Protein AF-A0A955VJ19-F1 (afdb_monomer_lite)

Secondary structure (DSSP, 8-state):
---S-S----SS---S-SS----PPPHHHHHHHS-TT-EEEEEEEEE-SS-TT-EEEEEEEEEEEETTEEEEEEEEEETTSS-EEEEEEEEEEEE-TTSSEEEEEE-----

Sequence (111 aa):
MGGYGSGSRMKWGGATTDDCVRIDLDVRLARELIRPGFEVERRLTWTWGDLRDLEGEVTLRSFVVTEERGLLNVAWRFRTWSQSRSTTFSVTTTETNFGGTRWWFVCRVTS

Foldseek 3Di:
DDDPDPDPPDDDDDDPDPDDDDDDDDPVRVVVQEDAPDKDKDKDWDADDPPSQWIKMWIWIKDHDHPFKIKIKIWMDTPNDPDIDIDIWIKGWDADPVGDIDIDTDDDDDD

Structure (mmCIF, N/CA/C/O backbone):
data_AF-A0A955VJ19-F1
#
_entry.id   AF-A0A955VJ19-F1
#
loop_
_atom_site.group_PDB
_atom_site.id
_atom_site.type_symbol
_atom_site.label_atom_id
_atom_site.label_alt_id
_atom_site.label_comp_id
_atom_site.label_asym_id
_atom_site.label_entity_id
_atom_site.label_seq_id
_atom_site.pdbx_PD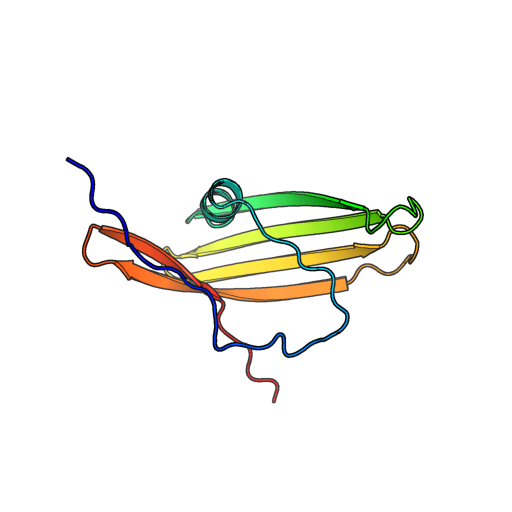B_ins_code
_atom_site.Cartn_x
_atom_site.Cartn_y
_atom_site.Cartn_z
_atom_site.occupancy
_atom_site.B_iso_or_equiv
_atom_site.auth_seq_id
_atom_site.auth_comp_id
_atom_site.auth_asym_id
_atom_site.auth_atom_id
_atom_site.pdbx_PDB_model_num
ATOM 1 N N . MET A 1 1 ? 9.022 -31.828 18.175 1.00 42.16 1 MET A N 1
ATOM 2 C CA . MET A 1 1 ? 8.431 -32.924 17.378 1.00 42.16 1 MET A CA 1
ATOM 3 C C . MET A 1 1 ? 7.581 -32.295 16.290 1.00 42.16 1 MET A C 1
ATOM 5 O O . MET A 1 1 ? 6.633 -31.596 16.616 1.00 42.16 1 MET A O 1
ATOM 9 N N . GLY A 1 2 ? 8.024 -32.410 15.036 1.00 37.44 2 GLY A N 1
ATOM 10 C CA . GLY A 1 2 ? 7.384 -31.785 13.881 1.00 37.44 2 GLY A CA 1
ATOM 11 C C . GLY A 1 2 ? 6.168 -32.563 13.386 1.00 37.44 2 GLY A C 1
ATOM 12 O O . GLY A 1 2 ? 6.108 -33.781 13.523 1.00 37.44 2 GLY A O 1
ATOM 13 N N . GLY A 1 3 ? 5.232 -31.839 12.779 1.00 26.55 3 GLY A N 1
ATOM 14 C CA . GLY A 1 3 ? 4.163 -32.399 11.963 1.00 26.55 3 GLY A CA 1
ATOM 15 C C . GLY A 1 3 ? 4.257 -31.830 10.552 1.00 26.55 3 GLY A C 1
ATOM 16 O O . GLY A 1 3 ? 3.992 -30.649 10.338 1.00 26.55 3 GLY A O 1
ATOM 17 N N . TYR A 1 4 ? 4.669 -32.677 9.609 1.00 42.16 4 TYR A N 1
ATOM 18 C CA . TYR A 1 4 ? 4.539 -32.464 8.169 1.00 42.16 4 TYR A CA 1
ATOM 19 C C . TYR A 1 4 ? 3.053 -32.285 7.807 1.00 42.16 4 TYR A C 1
ATOM 21 O O . TYR A 1 4 ? 2.228 -33.087 8.234 1.00 42.16 4 TYR A O 1
ATOM 29 N N . GLY A 1 5 ? 2.718 -31.276 6.992 1.00 40.97 5 GLY A N 1
ATOM 30 C CA . GLY A 1 5 ? 1.414 -31.217 6.309 1.00 40.97 5 GLY A CA 1
ATOM 31 C C . GLY A 1 5 ? 0.488 -30.036 6.625 1.00 40.97 5 GLY A C 1
ATOM 32 O O . GLY A 1 5 ? -0.666 -30.061 6.205 1.00 40.97 5 GLY A O 1
ATOM 33 N N . SER A 1 6 ? 0.952 -28.979 7.301 1.00 43.97 6 SER A N 1
ATOM 34 C CA . SER A 1 6 ? 0.158 -27.750 7.466 1.00 43.97 6 SER A CA 1
ATOM 35 C C . SER A 1 6 ? 0.084 -26.952 6.155 1.00 43.97 6 SER A C 1
ATOM 37 O O . SER A 1 6 ? 0.860 -26.034 5.905 1.00 43.97 6 SER A O 1
ATOM 39 N N . GLY A 1 7 ? -0.867 -27.342 5.305 1.00 38.81 7 GLY A N 1
ATOM 40 C CA . GLY A 1 7 ? -1.512 -26.459 4.338 1.00 38.81 7 GLY A CA 1
ATOM 41 C C . GLY A 1 7 ? -0.740 -26.189 3.052 1.00 38.81 7 GLY A C 1
ATOM 42 O O . GLY A 1 7 ? -0.352 -25.054 2.784 1.00 38.81 7 GLY A O 1
ATOM 43 N N . SER A 1 8 ? -0.640 -27.199 2.189 1.00 43.62 8 SER A N 1
ATOM 44 C CA . SER A 1 8 ? -0.476 -27.000 0.748 1.00 43.62 8 SER A CA 1
ATOM 45 C C . SER A 1 8 ? -1.642 -26.158 0.200 1.00 43.62 8 SER A C 1
ATOM 47 O O . SER A 1 8 ? -2.647 -26.691 -0.269 1.00 43.62 8 SER A O 1
ATOM 49 N N . ARG A 1 9 ? -1.539 -24.825 0.262 1.00 41.53 9 ARG A N 1
ATOM 50 C CA . ARG A 1 9 ? -2.395 -23.910 -0.508 1.00 41.53 9 ARG A CA 1
ATOM 51 C C . ARG A 1 9 ? -1.897 -23.875 -1.941 1.00 41.53 9 ARG A C 1
ATOM 53 O O . ARG A 1 9 ? -1.269 -22.921 -2.382 1.00 41.53 9 ARG A O 1
ATOM 60 N N . MET A 1 10 ? -2.171 -24.945 -2.664 1.00 47.50 10 MET A N 1
ATOM 61 C CA . MET A 1 10 ? -2.052 -24.947 -4.106 1.00 47.50 10 MET A CA 1
ATOM 62 C C . MET A 1 10 ? -3.296 -25.638 -4.644 1.00 47.50 10 MET A C 1
ATOM 64 O O . MET A 1 10 ? -3.587 -26.760 -4.236 1.00 47.50 10 MET A O 1
ATOM 68 N N . LYS A 1 11 ? -3.948 -24.959 -5.596 1.00 46.97 11 LYS A N 1
ATOM 69 C CA . LYS A 1 11 ? -5.065 -25.389 -6.459 1.00 46.97 11 LYS A CA 1
ATOM 70 C C . LYS A 1 11 ? -6.444 -24.875 -6.017 1.00 46.97 11 LYS A C 1
ATOM 72 O O . LYS A 1 11 ? -6.796 -24.965 -4.850 1.00 46.97 11 LYS A O 1
ATOM 77 N N . TRP A 1 12 ? -7.186 -24.362 -7.008 1.00 35.66 12 TRP A N 1
ATOM 78 C CA . TRP A 1 12 ? -8.566 -23.827 -6.997 1.00 35.66 12 TRP A CA 1
ATOM 79 C C . TRP A 1 12 ? -8.768 -22.303 -6.961 1.00 35.66 12 TRP A C 1
ATOM 81 O O . TRP A 1 12 ? -9.785 -21.812 -6.489 1.00 35.66 12 TRP A O 1
ATOM 91 N N . GLY A 1 13 ? -7.852 -21.554 -7.571 1.00 39.16 13 GLY A N 1
ATOM 92 C CA . GLY A 1 13 ? -8.144 -20.221 -8.097 1.00 39.16 13 GLY A CA 1
ATOM 93 C C . GLY A 1 13 ? -7.234 -19.971 -9.288 1.00 39.16 13 GLY A C 1
ATOM 94 O O . GLY A 1 13 ? -6.063 -19.660 -9.090 1.00 39.16 13 GLY A O 1
ATOM 95 N N . GLY A 1 14 ? -7.721 -20.209 -10.508 1.00 44.19 14 GLY A N 1
ATOM 96 C CA . GLY A 1 14 ? -7.003 -19.768 -11.705 1.00 44.19 14 GLY A CA 1
ATOM 97 C C . GLY A 1 14 ? -6.790 -18.257 -11.633 1.00 44.19 14 GLY A C 1
ATOM 98 O O . GLY A 1 14 ? -7.635 -17.548 -11.082 1.00 44.19 14 GLY A O 1
ATOM 99 N N . ALA A 1 15 ? -5.653 -17.769 -12.130 1.00 49.50 15 ALA A N 1
ATOM 100 C CA . ALA A 1 15 ? -5.453 -16.335 -12.268 1.00 49.50 15 ALA A CA 1
ATOM 101 C C . ALA A 1 15 ? -6.541 -15.803 -13.209 1.00 49.50 15 ALA A C 1
ATOM 103 O O . ALA A 1 15 ? -6.664 -16.262 -14.336 1.00 49.50 15 ALA A O 1
ATOM 104 N N . THR A 1 16 ? -7.356 -14.859 -12.747 1.00 54.31 16 THR A N 1
ATOM 105 C CA . THR A 1 16 ? -8.416 -14.229 -13.554 1.00 54.31 16 THR A CA 1
ATOM 106 C C . THR A 1 16 ? -7.861 -13.253 -14.601 1.00 54.31 16 THR A C 1
ATOM 108 O O . THR A 1 16 ? -8.617 -12.530 -15.243 1.00 54.31 16 THR A O 1
ATOM 111 N N . THR A 1 17 ? -6.537 -13.190 -14.729 1.00 54.97 17 THR A N 1
ATOM 112 C CA . THR A 1 17 ? -5.776 -12.269 -15.566 1.00 54.97 17 THR A CA 1
ATOM 113 C C . THR A 1 17 ? -4.536 -13.003 -16.062 1.00 54.97 17 THR A C 1
ATOM 115 O O . THR A 1 17 ? -3.710 -13.407 -15.240 1.00 54.97 17 THR A O 1
ATOM 118 N N . ASP A 1 18 ? -4.407 -13.158 -17.377 1.00 55.66 18 ASP A N 1
ATOM 119 C CA . ASP A 1 18 ? -3.288 -13.887 -17.986 1.00 55.66 18 ASP A CA 1
ATOM 120 C C . ASP A 1 18 ? -2.001 -13.038 -18.077 1.00 55.66 18 ASP A C 1
ATOM 122 O O . ASP A 1 18 ? -0.909 -13.588 -17.993 1.00 55.66 18 ASP A O 1
ATOM 126 N N . ASP A 1 19 ? -2.112 -11.699 -18.107 1.00 61.84 19 ASP A N 1
ATOM 127 C CA . ASP A 1 19 ? -0.978 -10.774 -18.279 1.00 61.84 19 ASP A CA 1
ATOM 128 C C . ASP A 1 19 ? -0.938 -9.673 -17.201 1.00 61.84 19 ASP A C 1
ATOM 130 O O . ASP A 1 19 ? -1.384 -8.541 -17.410 1.00 61.84 19 ASP A O 1
ATOM 134 N N . CYS A 1 20 ? -0.397 -9.968 -16.015 1.00 66.00 20 CYS A N 1
ATOM 135 C CA . CYS A 1 20 ? -0.190 -8.944 -14.983 1.00 66.00 20 CYS A CA 1
ATOM 136 C C . CYS A 1 20 ? 1.127 -9.106 -14.218 1.00 66.00 20 CYS A C 1
ATOM 138 O O . CYS A 1 20 ? 1.582 -10.223 -13.966 1.00 66.00 20 CYS A O 1
ATOM 140 N N . VAL A 1 21 ? 1.715 -7.980 -13.788 1.00 69.31 21 VAL A N 1
ATOM 141 C CA . VAL A 1 21 ? 2.885 -7.999 -12.894 1.00 69.31 21 VAL A CA 1
ATOM 142 C C . VAL A 1 21 ? 2.388 -8.394 -11.515 1.00 69.31 21 VAL A C 1
ATOM 144 O O . VAL A 1 21 ? 1.688 -7.621 -10.857 1.00 69.31 21 VAL A O 1
ATOM 147 N N . ARG A 1 22 ? 2.752 -9.591 -11.057 1.00 72.69 22 ARG A N 1
ATOM 148 C CA . ARG A 1 22 ? 2.473 -9.999 -9.685 1.00 72.69 22 ARG A CA 1
ATOM 149 C C . ARG A 1 22 ? 3.546 -9.426 -8.765 1.00 72.69 22 ARG A C 1
ATOM 151 O O . ARG A 1 22 ? 4.706 -9.816 -8.835 1.00 72.69 22 ARG A O 1
ATOM 158 N N . ILE A 1 23 ? 3.141 -8.514 -7.890 1.00 69.69 23 ILE A N 1
ATOM 159 C CA . ILE A 1 23 ? 4.000 -7.990 -6.828 1.00 69.69 23 ILE A CA 1
ATOM 160 C C . ILE A 1 23 ? 3.600 -8.692 -5.537 1.00 69.69 23 ILE A C 1
ATOM 162 O O . ILE A 1 23 ? 2.576 -8.368 -4.936 1.00 69.69 23 ILE A O 1
ATOM 166 N N . ASP A 1 24 ? 4.400 -9.673 -5.125 1.00 69.62 24 ASP A N 1
ATOM 167 C CA . ASP A 1 24 ? 4.250 -10.298 -3.815 1.00 69.62 24 ASP A CA 1
ATOM 168 C C . ASP A 1 24 ? 4.992 -9.453 -2.771 1.00 69.62 24 ASP A C 1
ATOM 170 O O . ASP A 1 24 ? 6.207 -9.263 -2.831 1.00 69.62 24 ASP A O 1
ATOM 174 N N . LEU A 1 25 ? 4.243 -8.914 -1.808 1.00 69.00 25 LEU A N 1
ATOM 175 C CA . LEU A 1 25 ? 4.822 -8.225 -0.659 1.00 69.00 25 LEU A CA 1
ATOM 176 C C . LEU A 1 25 ? 5.366 -9.269 0.315 1.00 69.00 25 LEU A C 1
ATOM 178 O O . LEU A 1 25 ? 4.632 -10.170 0.726 1.00 69.00 25 LEU A O 1
ATOM 182 N N . ASP A 1 26 ? 6.626 -9.121 0.726 1.00 74.62 26 ASP A N 1
ATOM 183 C CA . ASP A 1 26 ? 7.164 -9.927 1.820 1.00 74.62 26 ASP A CA 1
ATOM 184 C C . ASP A 1 26 ? 6.291 -9.769 3.078 1.00 74.62 26 ASP A C 1
ATOM 186 O O . ASP A 1 26 ? 5.776 -8.688 3.383 1.00 74.62 26 ASP A O 1
ATOM 190 N N . VAL A 1 27 ? 6.127 -10.857 3.831 1.00 66.81 27 VAL A N 1
ATOM 191 C CA . VAL A 1 27 ? 5.247 -10.900 5.007 1.00 66.81 27 VAL A CA 1
ATOM 192 C C . VAL A 1 27 ? 5.662 -9.877 6.070 1.00 66.81 27 VAL A C 1
ATOM 194 O O . VAL A 1 27 ? 4.798 -9.341 6.767 1.00 66.81 27 VAL A O 1
ATOM 197 N N . ARG A 1 28 ? 6.959 -9.576 6.210 1.00 65.75 28 ARG A N 1
ATOM 198 C CA . ARG A 1 28 ? 7.449 -8.548 7.140 1.00 65.75 28 ARG A CA 1
ATOM 199 C C . ARG A 1 28 ? 7.059 -7.162 6.654 1.00 65.75 28 ARG A C 1
ATOM 201 O O . ARG A 1 28 ? 6.492 -6.396 7.428 1.00 65.75 28 ARG A O 1
ATOM 208 N N . LEU A 1 29 ? 7.261 -6.888 5.365 1.00 71.44 29 LEU A N 1
ATOM 209 C CA . LEU A 1 29 ? 6.855 -5.625 4.754 1.00 71.44 29 LEU A CA 1
ATOM 210 C C . LEU A 1 29 ? 5.349 -5.396 4.924 1.00 71.44 29 LEU A C 1
ATOM 212 O O . LEU A 1 29 ? 4.949 -4.321 5.351 1.00 71.44 29 LEU A O 1
ATOM 216 N N . ALA A 1 30 ? 4.521 -6.413 4.674 1.00 71.06 30 ALA A N 1
ATOM 217 C CA . ALA A 1 30 ? 3.071 -6.318 4.835 1.00 71.06 30 ALA A CA 1
ATOM 218 C C . ALA A 1 30 ? 2.647 -5.998 6.283 1.00 71.06 30 ALA A C 1
ATOM 220 O O . ALA A 1 30 ? 1.718 -5.221 6.495 1.00 71.06 30 ALA A O 1
ATOM 221 N N . ARG A 1 31 ? 3.339 -6.567 7.280 1.00 71.75 31 ARG A N 1
ATOM 222 C CA . ARG A 1 31 ? 3.077 -6.305 8.708 1.00 71.75 31 ARG A CA 1
ATOM 223 C C . ARG A 1 31 ? 3.502 -4.908 9.142 1.00 71.75 31 ARG A C 1
ATOM 225 O O . ARG A 1 31 ? 2.840 -4.304 9.976 1.00 71.75 31 ARG A O 1
ATOM 232 N N . GLU A 1 32 ? 4.598 -4.401 8.594 1.00 79.69 32 GLU A N 1
ATOM 233 C CA . GLU A 1 32 ? 5.083 -3.054 8.903 1.00 79.69 32 GLU A CA 1
ATOM 234 C C . GLU A 1 32 ? 4.335 -1.966 8.138 1.00 79.69 32 GLU A C 1
ATOM 236 O O . GLU A 1 32 ? 4.335 -0.812 8.563 1.00 79.69 32 GLU A O 1
ATOM 241 N N . LEU A 1 33 ? 3.704 -2.331 7.021 1.00 81.19 33 LEU A N 1
ATOM 242 C CA . LEU A 1 33 ? 3.012 -1.391 6.161 1.00 81.19 33 LEU A CA 1
ATOM 243 C C . LEU A 1 33 ? 1.751 -0.840 6.808 1.00 81.19 33 LEU A C 1
ATOM 245 O O . LEU A 1 33 ? 1.442 0.314 6.571 1.00 81.19 33 LEU A O 1
ATOM 249 N N . ILE A 1 34 ? 1.018 -1.619 7.605 1.00 78.62 34 ILE A N 1
ATOM 250 C CA . ILE A 1 34 ? -0.244 -1.179 8.211 1.00 78.62 34 ILE A CA 1
ATOM 251 C C . ILE A 1 34 ? -0.081 -1.157 9.730 1.00 78.62 34 ILE A C 1
ATOM 253 O O . ILE A 1 34 ? -0.146 -2.193 10.391 1.00 78.62 34 ILE A O 1
ATOM 257 N N . ARG A 1 35 ? 0.151 0.040 10.280 1.00 81.19 35 ARG A N 1
ATOM 258 C 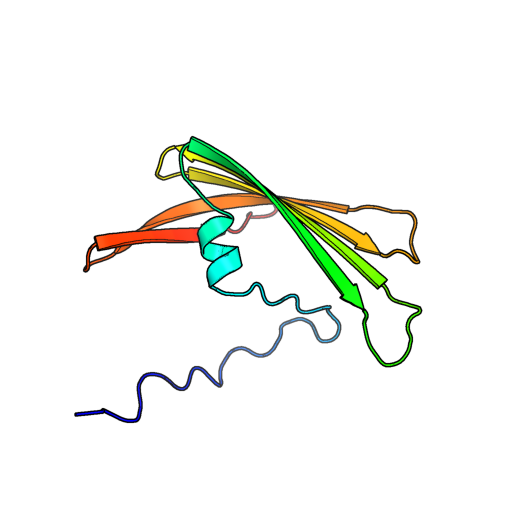CA . ARG A 1 35 ? 0.375 0.269 11.712 1.00 81.19 35 ARG A CA 1
ATOM 259 C C . ARG A 1 35 ? -0.621 1.303 12.253 1.00 81.19 35 ARG A C 1
ATOM 261 O O . ARG A 1 35 ? -0.594 2.436 11.779 1.00 81.19 35 ARG A O 1
ATOM 268 N N . PRO A 1 36 ? -1.466 0.950 13.241 1.00 78.56 36 PRO A N 1
ATOM 269 C CA . PRO A 1 36 ? -2.376 1.900 13.880 1.00 78.56 36 PRO A CA 1
ATOM 270 C C . PRO A 1 36 ? -1.664 3.143 14.404 1.00 78.56 36 PRO A C 1
ATOM 272 O O . PRO A 1 36 ? -0.624 3.025 15.050 1.00 78.56 36 PRO A O 1
ATOM 275 N N . GLY A 1 37 ? -2.221 4.322 14.120 1.00 77.69 37 GLY A N 1
ATOM 276 C CA . GLY A 1 37 ? -1.685 5.598 14.600 1.00 77.69 37 GLY A CA 1
ATOM 277 C C . GLY A 1 37 ? -0.421 6.083 13.883 1.00 77.69 37 GLY A C 1
ATOM 278 O O . GLY A 1 37 ? 0.114 7.124 14.253 1.00 77.69 37 GLY A O 1
ATOM 279 N N . PHE A 1 38 ? 0.051 5.368 12.857 1.00 79.38 38 PHE A N 1
ATOM 280 C CA . PHE A 1 38 ? 1.189 5.782 12.045 1.00 79.38 38 PHE A CA 1
ATOM 281 C C . PHE A 1 38 ? 0.801 5.894 10.578 1.00 79.38 38 PHE A C 1
ATOM 283 O O . PHE A 1 38 ? -0.006 5.127 10.051 1.00 79.38 38 PHE A O 1
ATOM 290 N N . GLU A 1 39 ? 1.451 6.835 9.910 1.00 85.50 39 GLU A N 1
ATOM 291 C CA . GLU A 1 39 ? 1.512 6.866 8.463 1.00 85.50 39 GLU A CA 1
ATOM 292 C C . GLU A 1 39 ? 2.806 6.181 8.023 1.00 85.50 39 GLU A C 1
ATOM 294 O O . GLU A 1 39 ? 3.890 6.508 8.516 1.00 85.50 39 GLU A O 1
ATOM 299 N N . VAL A 1 40 ? 2.702 5.197 7.132 1.00 87.12 40 VAL A N 1
ATOM 300 C CA . VAL A 1 40 ? 3.866 4.443 6.657 1.00 87.12 40 VAL A CA 1
ATOM 301 C C . VAL A 1 40 ? 3.923 4.518 5.144 1.00 87.12 40 VAL A C 1
ATOM 303 O O . VAL A 1 40 ? 2.992 4.095 4.465 1.00 87.12 40 VAL A O 1
ATOM 306 N N . GLU A 1 41 ? 5.048 5.002 4.620 1.00 90.19 41 GLU A N 1
ATOM 307 C CA . GLU A 1 41 ? 5.369 4.947 3.196 1.00 90.19 41 GLU A CA 1
ATOM 308 C C . GLU A 1 41 ? 6.465 3.907 2.934 1.00 90.19 41 GLU A C 1
ATOM 310 O O . GLU A 1 41 ? 7.468 3.818 3.656 1.00 90.19 41 GLU A O 1
ATOM 315 N N . ARG A 1 42 ? 6.270 3.091 1.899 1.00 87.88 42 ARG A N 1
ATOM 316 C CA . ARG A 1 42 ? 7.248 2.121 1.406 1.00 87.88 42 ARG A CA 1
ATOM 317 C C . ARG A 1 42 ? 7.293 2.152 -0.104 1.00 87.88 42 ARG A C 1
ATOM 319 O O . ARG A 1 42 ? 6.269 2.284 -0.765 1.00 87.88 42 ARG A O 1
ATOM 326 N N . ARG A 1 43 ? 8.493 1.973 -0.641 1.00 86.69 43 ARG A N 1
ATOM 327 C CA . ARG A 1 43 ? 8.740 1.956 -2.075 1.00 86.69 43 ARG A CA 1
ATOM 328 C C . ARG A 1 43 ? 9.332 0.620 -2.480 1.00 86.69 43 ARG A C 1
ATOM 330 O O . ARG A 1 43 ? 10.268 0.138 -1.850 1.00 86.69 43 ARG A O 1
ATOM 337 N N . LEU A 1 44 ? 8.779 0.054 -3.540 1.00 84.19 44 LEU A N 1
ATOM 338 C CA . LEU A 1 44 ? 9.246 -1.165 -4.174 1.00 84.19 44 LEU A CA 1
ATOM 339 C C . LEU A 1 44 ? 9.582 -0.861 -5.621 1.00 84.19 44 LEU A C 1
ATOM 341 O O . LEU A 1 44 ? 8.786 -0.247 -6.327 1.00 84.19 44 LEU A O 1
ATOM 345 N N . THR A 1 45 ? 10.749 -1.311 -6.050 1.00 82.94 45 THR A N 1
ATOM 346 C CA . THR A 1 45 ? 11.188 -1.244 -7.441 1.00 82.94 45 THR A CA 1
ATOM 347 C C . THR A 1 45 ? 11.303 -2.656 -7.985 1.00 82.94 45 THR A C 1
ATOM 349 O O . THR A 1 45 ? 11.818 -3.533 -7.291 1.00 82.94 45 THR A O 1
ATOM 352 N N . TRP A 1 46 ? 10.853 -2.882 -9.214 1.00 76.38 46 TRP A N 1
ATOM 353 C CA . TRP A 1 46 ? 11.001 -4.168 -9.893 1.00 76.38 46 TRP A CA 1
ATOM 354 C C . TRP A 1 46 ? 11.449 -3.971 -11.334 1.00 76.38 46 TRP A C 1
ATOM 356 O O . TRP A 1 46 ? 11.309 -2.894 -11.915 1.00 76.38 46 TRP A O 1
ATOM 366 N N . THR A 1 47 ? 11.949 -5.058 -11.903 1.00 74.56 47 THR A N 1
ATOM 367 C CA . THR A 1 47 ? 12.327 -5.194 -13.307 1.00 74.56 47 THR A CA 1
ATOM 368 C C . THR A 1 47 ? 11.643 -6.444 -13.854 1.00 74.56 47 THR A C 1
ATOM 370 O O . THR A 1 47 ? 11.680 -7.483 -13.191 1.00 74.56 47 THR A O 1
ATOM 373 N N . TRP A 1 48 ? 10.992 -6.369 -15.017 1.00 68.31 48 TRP A N 1
ATOM 374 C CA . TRP A 1 48 ? 10.349 -7.536 -15.639 1.00 68.31 48 TRP A CA 1
ATOM 375 C C . TRP A 1 48 ? 11.210 -8.119 -16.763 1.00 68.31 48 TRP A C 1
ATOM 377 O O . TRP A 1 48 ? 11.448 -7.453 -17.766 1.00 68.31 48 TRP A O 1
ATOM 387 N N . GLY A 1 49 ? 11.533 -9.413 -16.659 1.00 67.38 49 GLY A N 1
ATOM 388 C CA . GLY A 1 49 ? 12.194 -10.191 -17.714 1.00 67.38 49 GLY A CA 1
ATOM 389 C C . GLY A 1 49 ? 13.677 -9.858 -17.898 1.00 67.38 49 GLY A C 1
ATOM 390 O O . GLY A 1 49 ? 14.255 -9.083 -17.140 1.00 67.38 49 GLY A O 1
ATOM 391 N N . ASP A 1 50 ? 14.290 -10.451 -18.926 1.00 62.75 50 ASP A N 1
ATOM 392 C CA . ASP A 1 50 ? 15.691 -10.183 -19.305 1.00 62.75 50 ASP A CA 1
ATOM 393 C C . ASP A 1 50 ? 15.868 -8.783 -19.917 1.00 62.75 50 ASP A C 1
ATOM 395 O O . ASP A 1 50 ? 16.968 -8.225 -19.965 1.00 62.75 50 ASP A O 1
ATOM 399 N N . LEU A 1 51 ? 14.756 -8.198 -20.365 1.00 54.91 51 LEU A N 1
ATOM 400 C CA . LEU A 1 51 ? 14.666 -6.828 -20.833 1.00 54.91 51 LEU A CA 1
ATOM 401 C C . LEU A 1 51 ? 14.644 -5.898 -19.619 1.00 54.91 51 LEU A C 1
ATOM 403 O O . LEU A 1 51 ? 13.601 -5.619 -19.032 1.00 54.91 51 LEU A O 1
ATOM 407 N N . ARG A 1 52 ? 15.809 -5.325 -19.304 1.00 56.16 52 ARG A N 1
ATOM 408 C CA . ARG A 1 52 ? 15.971 -4.175 -18.392 1.00 56.16 52 ARG A CA 1
ATOM 409 C C . ARG A 1 52 ? 15.127 -2.942 -18.778 1.00 56.16 52 ARG A C 1
ATOM 411 O O . ARG A 1 52 ? 15.194 -1.924 -18.101 1.00 56.16 52 ARG A O 1
ATOM 418 N N . ASP A 1 53 ? 14.339 -3.025 -19.846 1.00 59.25 53 ASP A N 1
ATOM 419 C CA . ASP A 1 53 ? 13.536 -1.944 -20.408 1.00 59.25 53 ASP A CA 1
ATOM 420 C C . ASP A 1 53 ? 12.185 -1.751 -19.705 1.00 59.25 53 ASP A C 1
ATOM 422 O O . ASP A 1 53 ? 11.539 -0.721 -19.911 1.00 59.25 53 ASP A O 1
ATOM 426 N N . LEU A 1 54 ? 11.755 -2.702 -18.863 1.00 68.31 54 LEU A N 1
ATOM 427 C CA . LEU A 1 54 ? 10.529 -2.579 -18.072 1.00 68.31 54 LEU A CA 1
ATOM 428 C C . LEU A 1 54 ? 10.842 -2.523 -16.572 1.00 68.31 54 LEU A C 1
ATOM 430 O O . LEU A 1 54 ? 10.649 -3.482 -15.820 1.00 68.31 54 LEU A O 1
ATOM 434 N N . GLU A 1 55 ? 11.334 -1.366 -16.140 1.00 79.94 55 GLU A N 1
ATOM 435 C CA . GLU A 1 55 ? 11.469 -1.031 -14.724 1.00 79.94 55 GLU A CA 1
ATOM 436 C C . GLU A 1 55 ? 10.204 -0.334 -14.224 1.00 79.94 55 GLU A C 1
ATOM 438 O O . GLU A 1 55 ? 9.602 0.484 -14.926 1.00 79.94 55 GLU A O 1
ATOM 443 N N . GLY A 1 56 ? 9.807 -0.616 -12.991 1.00 84.62 56 GLY A N 1
ATOM 444 C CA . GLY A 1 56 ? 8.668 0.035 -12.362 1.00 84.62 56 GLY A CA 1
ATOM 445 C C . GLY A 1 56 ? 8.899 0.325 -10.891 1.00 84.62 56 GLY A C 1
ATOM 446 O O . GLY A 1 56 ? 9.795 -0.226 -10.251 1.00 84.62 56 GLY A O 1
ATOM 447 N N . GLU A 1 57 ? 8.086 1.233 -10.369 1.00 87.00 57 GLU A N 1
ATOM 448 C CA . GLU A 1 57 ? 8.083 1.632 -8.969 1.00 87.00 57 GLU A CA 1
ATOM 449 C C . GLU A 1 57 ? 6.650 1.631 -8.434 1.00 87.00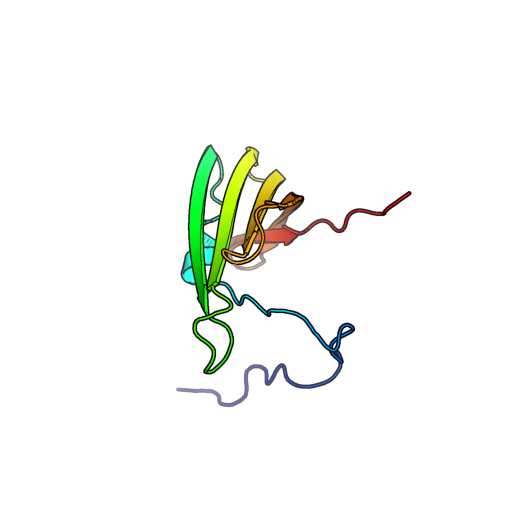 57 GLU A C 1
ATOM 451 O O . GLU A 1 57 ? 5.733 2.124 -9.092 1.00 87.00 57 GLU A O 1
ATOM 456 N N . VAL A 1 58 ? 6.468 1.091 -7.230 1.00 87.56 58 VAL A N 1
ATOM 457 C CA . VAL A 1 58 ? 5.217 1.056 -6.474 1.00 87.56 58 VAL A CA 1
ATOM 458 C C . VAL A 1 58 ? 5.512 1.708 -5.148 1.00 87.56 58 VAL A C 1
ATOM 460 O O . VAL A 1 58 ? 6.388 1.276 -4.402 1.00 87.56 58 VAL A O 1
ATOM 463 N N . THR A 1 59 ? 4.760 2.755 -4.862 1.00 88.75 59 THR A N 1
ATOM 464 C CA . THR A 1 59 ? 4.734 3.416 -3.571 1.00 88.75 59 THR A CA 1
ATOM 465 C C . THR A 1 59 ? 3.461 2.995 -2.854 1.00 88.75 59 THR A C 1
ATOM 467 O O . THR A 1 59 ? 2.351 3.166 -3.357 1.00 88.75 59 THR A O 1
ATOM 470 N N . LEU A 1 60 ? 3.640 2.405 -1.681 1.00 88.44 60 LEU A N 1
ATOM 471 C CA . LEU A 1 60 ? 2.588 1.980 -0.777 1.00 88.44 60 LEU A CA 1
ATOM 472 C C . LEU A 1 60 ? 2.563 2.962 0.383 1.00 88.44 60 LEU A C 1
ATOM 474 O O . LEU A 1 60 ? 3.561 3.093 1.090 1.00 88.44 60 LEU A O 1
ATOM 478 N N . ARG A 1 61 ? 1.434 3.635 0.585 1.00 90.50 61 ARG A N 1
ATOM 479 C CA . ARG A 1 61 ? 1.249 4.579 1.685 1.00 90.50 61 ARG A CA 1
ATOM 480 C C . ARG A 1 61 ? 0.015 4.199 2.477 1.00 90.50 61 ARG A C 1
ATOM 482 O O . ARG A 1 61 ? -1.091 4.202 1.941 1.00 90.50 61 ARG A O 1
ATOM 489 N N . SER A 1 62 ? 0.201 3.837 3.737 1.00 89.81 62 SER A N 1
ATOM 490 C CA . SER A 1 62 ? -0.902 3.521 4.637 1.00 89.81 62 SER A CA 1
ATOM 491 C C . SER A 1 62 ? -1.232 4.705 5.532 1.00 89.81 62 SER A C 1
ATOM 493 O O . SER A 1 62 ? -0.353 5.447 5.968 1.00 89.81 62 SER A O 1
ATOM 495 N N . PHE A 1 63 ? -2.519 4.855 5.816 1.00 87.00 63 PHE A N 1
ATOM 496 C CA . PHE A 1 63 ? -3.036 5.815 6.771 1.00 87.00 63 PHE A CA 1
ATOM 497 C C . PHE A 1 63 ? -4.087 5.121 7.629 1.00 87.00 63 PHE A C 1
ATOM 499 O O . PHE A 1 63 ? -5.186 4.818 7.160 1.00 87.00 63 PHE A O 1
ATOM 506 N N . VAL A 1 64 ? -3.735 4.808 8.874 1.00 83.56 64 VAL A N 1
ATOM 507 C CA . VAL A 1 64 ? -4.606 4.072 9.793 1.00 83.56 64 VAL A CA 1
ATOM 508 C C . VAL A 1 64 ? -5.184 5.042 10.818 1.00 83.56 64 VAL A C 1
ATOM 510 O O . VAL A 1 64 ? -4.493 5.456 11.746 1.00 83.56 64 VAL A O 1
ATOM 513 N N . VAL A 1 65 ? -6.451 5.416 10.614 1.00 72.81 65 VAL A N 1
ATOM 514 C CA . VAL A 1 65 ? -7.169 6.422 11.419 1.00 72.81 65 VAL A CA 1
ATOM 515 C C . VAL A 1 65 ? -7.601 5.850 12.765 1.00 72.81 65 VAL A C 1
ATOM 517 O O . VAL A 1 65 ? -7.581 6.552 13.771 1.00 72.81 65 VAL A O 1
ATOM 520 N N . THR A 1 66 ? -7.993 4.577 12.785 1.00 78.62 66 THR A N 1
ATOM 521 C CA . THR A 1 66 ? -8.416 3.859 13.991 1.00 78.62 66 THR A CA 1
ATOM 522 C C . THR A 1 66 ? -7.781 2.475 14.016 1.00 78.62 66 THR A C 1
ATOM 524 O O . THR A 1 66 ? -7.328 1.979 12.987 1.00 78.62 66 THR A O 1
ATOM 527 N N . GLU A 1 67 ? -7.786 1.801 15.166 1.00 80.12 67 GLU A N 1
ATOM 528 C CA . GLU A 1 67 ? -7.257 0.429 15.279 1.00 80.12 67 GLU A CA 1
ATOM 529 C C . GLU A 1 67 ? -7.989 -0.593 14.385 1.00 80.12 67 GLU A C 1
ATOM 531 O O . GLU A 1 67 ? -7.480 -1.687 14.141 1.00 80.12 67 GLU A O 1
ATOM 536 N N . GLU A 1 68 ? -9.147 -0.217 13.835 1.00 84.31 68 GLU A N 1
ATOM 537 C CA . GLU A 1 68 ? -10.014 -1.085 13.037 1.00 84.31 68 GLU A CA 1
ATOM 538 C C . GLU A 1 68 ? -10.108 -0.716 11.556 1.00 84.31 68 GLU A C 1
ATOM 540 O O . GLU A 1 68 ? -10.577 -1.519 10.740 1.00 84.31 68 GLU A O 1
ATOM 545 N N . ARG A 1 69 ? -9.731 0.516 11.189 1.00 85.88 69 ARG A N 1
ATOM 546 C CA . ARG A 1 69 ? -9.930 1.052 9.839 1.00 85.88 69 ARG A CA 1
ATOM 547 C C . ARG A 1 69 ? -8.764 1.913 9.390 1.00 85.88 69 ARG A C 1
ATOM 549 O O . ARG A 1 69 ? -8.254 2.767 10.114 1.00 85.88 69 ARG A O 1
ATOM 556 N N . GLY A 1 70 ? -8.416 1.747 8.123 1.00 88.69 70 GLY A N 1
ATOM 557 C CA . GLY A 1 70 ? -7.411 2.562 7.468 1.00 88.69 70 GLY A CA 1
ATOM 558 C C . GLY A 1 70 ? -7.609 2.630 5.965 1.00 88.69 70 GLY A C 1
ATOM 559 O O . GLY A 1 70 ? -8.535 2.052 5.391 1.00 88.69 70 GLY A O 1
ATOM 560 N N . LEU A 1 71 ? -6.696 3.341 5.327 1.00 90.06 71 LEU A N 1
ATOM 561 C CA . LEU A 1 71 ? -6.575 3.447 3.888 1.00 90.06 71 LEU A CA 1
ATOM 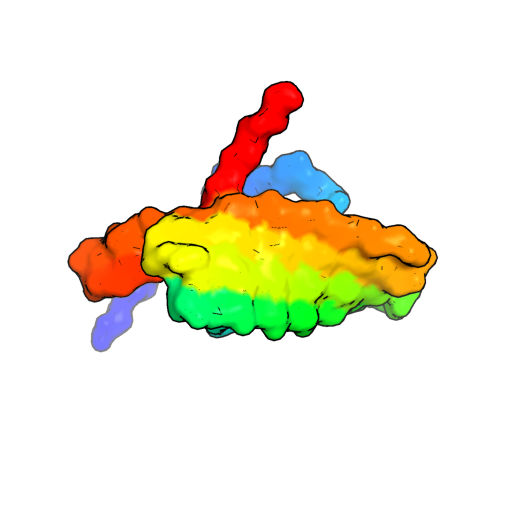562 C C . LEU A 1 71 ? -5.185 2.968 3.482 1.00 90.06 71 LEU A C 1
ATOM 564 O O . LEU A 1 71 ? -4.199 3.273 4.148 1.00 90.06 71 LEU A O 1
ATOM 568 N N . LEU A 1 72 ? -5.109 2.239 2.374 1.00 88.94 72 LEU A N 1
ATOM 569 C CA . LEU A 1 72 ? -3.865 1.952 1.681 1.00 88.94 72 LEU A CA 1
ATOM 570 C C . LEU A 1 72 ? -3.916 2.610 0.308 1.00 88.94 72 LEU A C 1
ATOM 572 O O . LEU A 1 72 ? -4.669 2.185 -0.568 1.00 88.94 72 LEU A O 1
ATOM 576 N N . ASN A 1 73 ? -3.100 3.633 0.113 1.00 91.31 73 ASN A N 1
ATOM 577 C CA . ASN A 1 73 ? -2.820 4.172 -1.201 1.00 91.31 73 ASN A CA 1
ATOM 578 C C . ASN A 1 73 ? -1.721 3.338 -1.867 1.00 91.31 73 ASN A C 1
ATOM 580 O O . ASN A 1 73 ? -0.671 3.080 -1.278 1.00 91.31 73 ASN A O 1
ATOM 584 N N . VAL A 1 74 ? -1.987 2.911 -3.094 1.00 89.88 74 VAL A N 1
ATOM 585 C CA . VAL A 1 74 ? -1.044 2.200 -3.951 1.00 89.88 74 VAL A CA 1
ATOM 586 C C . VAL A 1 74 ? -0.855 3.056 -5.189 1.00 89.88 74 VAL A C 1
ATOM 588 O O . VAL A 1 74 ? -1.757 3.157 -6.020 1.00 89.88 74 VAL A O 1
ATOM 591 N N . ALA A 1 75 ? 0.305 3.690 -5.297 1.00 90.50 75 ALA A N 1
ATOM 592 C CA . ALA A 1 75 ? 0.720 4.430 -6.476 1.00 90.50 75 ALA A CA 1
ATOM 593 C C . ALA A 1 75 ? 1.754 3.610 -7.239 1.00 90.50 75 ALA A C 1
ATOM 595 O O . ALA A 1 75 ? 2.669 3.065 -6.632 1.00 90.50 75 ALA A O 1
ATOM 596 N N . TRP A 1 76 ? 1.633 3.520 -8.557 1.00 88.50 76 TRP A N 1
ATOM 597 C CA . TRP A 1 76 ? 2.606 2.834 -9.393 1.00 88.50 76 TRP A CA 1
ATOM 598 C C . TRP A 1 76 ? 2.926 3.625 -10.648 1.00 88.50 76 TRP A C 1
ATOM 600 O O . TRP A 1 76 ? 2.101 4.370 -11.182 1.00 88.50 76 TRP A O 1
ATOM 610 N N . ARG A 1 77 ? 4.150 3.447 -11.129 1.00 87.12 77 ARG A N 1
ATOM 611 C CA . ARG A 1 77 ? 4.625 3.997 -12.393 1.00 87.12 77 ARG A CA 1
ATOM 612 C C . ARG A 1 77 ? 5.560 3.006 -13.060 1.00 87.12 77 ARG A C 1
ATOM 614 O O . ARG A 1 77 ? 6.318 2.312 -12.386 1.00 87.12 77 ARG A O 1
ATOM 621 N N . PHE A 1 78 ? 5.525 2.981 -14.381 1.00 83.69 78 PHE A N 1
ATOM 622 C CA . PHE A 1 78 ? 6.527 2.295 -15.184 1.00 83.69 78 PHE A CA 1
ATOM 623 C C . PHE A 1 78 ? 7.524 3.340 -15.655 1.00 83.69 78 PHE A C 1
ATOM 625 O O . PHE A 1 78 ? 7.123 4.416 -16.071 1.00 83.69 78 PHE A O 1
ATOM 632 N N . ARG A 1 79 ? 8.823 3.066 -15.595 1.00 76.56 79 ARG A N 1
ATOM 633 C CA . ARG A 1 79 ? 9.845 4.037 -16.005 1.00 76.56 79 ARG A CA 1
ATOM 634 C C . ARG A 1 79 ? 9.722 4.394 -17.489 1.00 76.56 79 ARG A C 1
ATOM 636 O O . ARG A 1 79 ? 9.965 5.533 -17.873 1.00 76.56 79 ARG A O 1
ATOM 643 N N . THR A 1 80 ? 9.284 3.430 -18.291 1.00 74.69 80 THR A N 1
ATOM 644 C CA . THR A 1 80 ? 9.045 3.541 -19.734 1.00 74.69 80 THR A CA 1
ATOM 645 C C . THR A 1 80 ? 7.809 4.385 -20.069 1.00 74.69 80 THR A C 1
ATOM 647 O O . THR A 1 80 ? 7.706 4.899 -21.180 1.00 74.69 80 THR A O 1
ATOM 650 N N . TRP A 1 81 ? 6.871 4.561 -19.128 1.00 74.56 81 TRP A N 1
ATOM 651 C CA . TRP A 1 81 ? 5.640 5.330 -19.331 1.00 74.56 81 TRP A CA 1
ATOM 652 C C . TRP A 1 81 ? 5.568 6.503 -18.352 1.00 74.56 81 TRP A C 1
ATOM 654 O O . TRP A 1 81 ? 5.547 6.327 -17.142 1.00 74.56 81 TRP A O 1
ATOM 664 N N . SER A 1 82 ? 5.448 7.728 -18.859 1.00 73.00 82 SER A N 1
ATOM 665 C CA . SER A 1 82 ? 5.424 8.935 -18.016 1.00 73.00 82 SER A CA 1
ATOM 666 C C . SER A 1 82 ? 4.201 9.053 -17.094 1.00 73.00 82 SER A C 1
ATOM 668 O O . SER A 1 82 ? 4.167 9.933 -16.235 1.00 73.00 82 SER A O 1
ATOM 670 N N . GLN A 1 83 ? 3.197 8.185 -17.243 1.00 79.31 83 GLN A N 1
ATOM 671 C CA . GLN A 1 83 ? 1.994 8.205 -16.417 1.00 79.31 83 GLN A CA 1
ATOM 672 C C . GLN A 1 83 ? 2.185 7.411 -15.125 1.00 79.31 83 GLN A C 1
ATOM 674 O O . GLN A 1 83 ? 2.345 6.188 -15.135 1.00 79.31 83 GLN A O 1
ATOM 679 N N . SER A 1 84 ? 2.079 8.111 -13.999 1.00 85.69 84 SER A N 1
ATOM 680 C CA . SER A 1 84 ? 1.800 7.485 -12.715 1.00 85.69 84 SER A CA 1
ATOM 681 C C . SER A 1 84 ? 0.303 7.215 -12.585 1.00 85.69 84 SER A C 1
ATOM 683 O O . SER A 1 84 ? -0.544 7.989 -13.034 1.00 85.69 84 SER A O 1
ATOM 685 N N . ARG A 1 85 ? -0.032 6.089 -11.965 1.00 90.38 85 ARG A N 1
ATOM 686 C CA . ARG A 1 85 ? -1.395 5.745 -11.566 1.00 90.38 85 ARG A CA 1
ATOM 687 C C . ARG A 1 85 ? -1.423 5.569 -10.062 1.00 90.38 85 ARG A C 1
ATOM 689 O O . ARG A 1 85 ? -0.425 5.188 -9.457 1.00 90.38 85 ARG A O 1
ATOM 696 N N . SER A 1 86 ? -2.562 5.843 -9.451 1.00 91.50 86 SER A N 1
ATOM 697 C CA . SER A 1 86 ? -2.770 5.532 -8.047 1.00 91.50 86 SER A CA 1
ATOM 698 C C . SER A 1 86 ? -4.186 5.047 -7.815 1.00 91.50 86 SER A C 1
ATOM 700 O O . SER A 1 86 ? -5.126 5.404 -8.523 1.00 91.50 86 SER A O 1
ATOM 702 N N . THR A 1 87 ? -4.326 4.190 -6.818 1.00 90.19 87 THR A N 1
ATOM 703 C CA . THR A 1 87 ? -5.614 3.740 -6.318 1.00 90.19 87 THR A CA 1
ATOM 704 C C . THR A 1 87 ? -5.561 3.702 -4.804 1.00 90.19 87 THR A C 1
ATOM 706 O O . THR A 1 87 ? -4.493 3.594 -4.204 1.00 90.19 87 THR A O 1
ATOM 709 N N . THR A 1 88 ? -6.718 3.819 -4.172 1.00 90.06 88 THR A N 1
ATOM 710 C CA . THR A 1 88 ? -6.821 3.755 -2.717 1.00 90.06 88 THR A CA 1
ATOM 711 C C . THR A 1 88 ? -7.744 2.614 -2.344 1.00 90.06 88 THR A C 1
ATOM 713 O O . THR A 1 88 ? -8.869 2.535 -2.828 1.00 90.06 88 THR A O 1
ATOM 716 N N . PHE A 1 89 ? -7.285 1.747 -1.457 1.00 87.56 89 PHE A N 1
ATOM 717 C CA . PHE A 1 89 ? -8.073 0.669 -0.886 1.00 87.56 89 PHE A CA 1
ATOM 718 C C . PHE A 1 89 ? -8.432 1.017 0.547 1.00 87.56 89 PHE A C 1
ATOM 720 O O . PHE A 1 89 ? -7.600 1.518 1.301 1.00 87.56 89 PHE A O 1
ATOM 727 N N . SER A 1 90 ? -9.669 0.740 0.934 1.00 89.62 90 SER A N 1
ATOM 728 C CA . SER A 1 90 ? -10.024 0.734 2.348 1.00 89.62 90 SER A CA 1
ATOM 729 C C . SER A 1 90 ? -9.531 -0.571 2.958 1.00 89.62 90 SER A C 1
ATOM 731 O O . SER A 1 90 ? -9.626 -1.626 2.328 1.00 89.62 90 SER A O 1
ATOM 733 N N . VAL A 1 91 ? -8.992 -0.500 4.170 1.00 87.75 91 VAL A N 1
ATOM 734 C CA . VAL A 1 91 ? -8.571 -1.672 4.934 1.00 87.75 91 VAL A CA 1
ATOM 735 C C . VAL A 1 91 ? -9.313 -1.725 6.259 1.00 87.75 91 VAL A C 1
ATOM 737 O O . VAL A 1 91 ? -9.594 -0.691 6.867 1.00 87.75 91 VAL A O 1
ATOM 740 N N . THR A 1 92 ? -9.651 -2.933 6.691 1.00 89.50 92 THR A N 1
ATOM 741 C CA . THR A 1 92 ? -10.339 -3.186 7.959 1.00 89.50 92 THR A CA 1
ATOM 742 C C . THR A 1 92 ? -9.677 -4.324 8.714 1.00 89.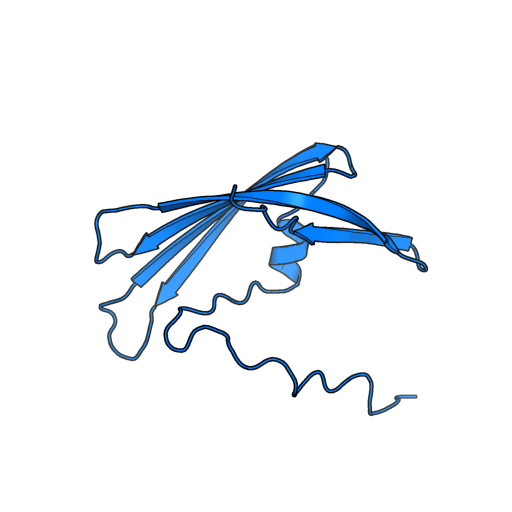50 92 THR A C 1
ATOM 744 O O . THR A 1 92 ? -8.871 -5.053 8.132 1.00 89.50 92 THR A O 1
ATOM 747 N N . THR A 1 93 ? -10.003 -4.487 9.991 1.00 87.62 93 THR A N 1
ATOM 748 C CA . THR A 1 93 ? -9.443 -5.548 10.816 1.00 87.62 93 THR A CA 1
ATOM 749 C C . THR A 1 93 ? -10.476 -6.538 11.311 1.00 87.62 93 THR A C 1
ATOM 751 O O . THR A 1 93 ? -11.665 -6.255 11.407 1.00 87.62 93 THR A O 1
ATOM 754 N N . THR A 1 94 ? -9.987 -7.727 11.641 1.00 86.69 94 THR A N 1
ATOM 755 C CA . THR A 1 94 ? -10.698 -8.686 12.482 1.00 86.69 94 THR A CA 1
ATOM 756 C C . THR A 1 94 ? -9.776 -9.134 13.605 1.00 86.69 94 THR A C 1
ATOM 758 O O . THR A 1 94 ? -8.593 -9.415 13.357 1.00 86.69 94 THR A O 1
ATOM 761 N N . GLU A 1 95 ? -10.322 -9.262 14.809 1.00 84.06 95 GLU A N 1
ATOM 762 C CA . GLU A 1 95 ? -9.641 -9.923 15.918 1.00 84.06 95 GLU A CA 1
ATOM 763 C C . GLU A 1 95 ? -9.401 -11.401 15.595 1.00 84.06 95 GLU A C 1
ATOM 765 O O . GLU A 1 95 ? -10.185 -12.050 14.897 1.00 84.06 95 GLU A O 1
ATOM 770 N N . THR A 1 96 ? -8.280 -11.937 16.071 1.00 80.62 96 THR A N 1
ATOM 771 C CA . THR A 1 96 ? -7.936 -13.349 15.886 1.00 80.62 96 THR A CA 1
ATOM 772 C C .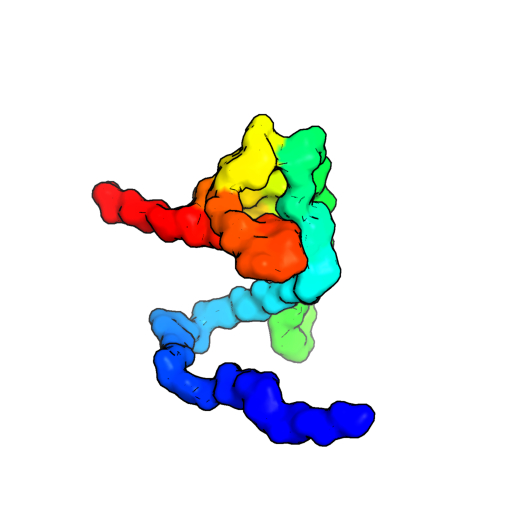 THR A 1 96 ? -8.030 -14.106 17.207 1.00 80.62 96 THR A C 1
ATOM 774 O O . THR A 1 96 ? -7.687 -13.576 18.260 1.00 80.62 96 THR A O 1
ATOM 777 N N . ASN A 1 97 ? -8.444 -15.376 17.148 1.00 79.81 97 ASN A N 1
ATOM 778 C CA . ASN A 1 97 ? -8.710 -16.208 18.334 1.00 79.81 97 ASN A CA 1
ATOM 779 C C . ASN A 1 97 ? -7.512 -16.381 19.292 1.00 79.81 97 ASN A C 1
ATOM 781 O O . ASN A 1 97 ? -7.706 -16.775 20.436 1.00 79.81 97 ASN A O 1
ATOM 785 N N . PHE A 1 98 ? -6.283 -16.122 18.835 1.00 76.31 98 PHE A N 1
ATOM 786 C CA . PHE A 1 98 ? -5.050 -16.271 19.621 1.00 76.31 98 PHE A CA 1
ATOM 787 C C . PHE A 1 98 ? -4.380 -14.928 19.948 1.00 76.31 98 PHE A C 1
ATOM 789 O O . PHE A 1 98 ? -3.197 -14.893 20.282 1.00 76.31 98 PHE A O 1
ATOM 796 N N . GLY A 1 99 ? -5.133 -13.830 19.857 1.00 74.12 99 GLY A N 1
ATOM 797 C CA . GLY A 1 99 ? -4.622 -12.483 20.068 1.00 74.12 99 GLY A CA 1
ATOM 798 C C . GLY A 1 99 ? -3.938 -11.908 18.828 1.00 74.12 99 GLY A C 1
ATOM 799 O O . GLY A 1 99 ? -3.290 -12.602 18.043 1.00 74.12 99 GLY A O 1
ATOM 800 N N . GLY A 1 100 ? -4.092 -10.597 18.661 1.00 78.38 100 GLY A N 1
ATOM 801 C CA . GLY A 1 100 ? -3.588 -9.853 17.514 1.00 78.38 100 GLY A CA 1
ATOM 802 C C . GLY A 1 100 ? -4.636 -9.634 16.427 1.00 78.38 100 GLY A C 1
ATOM 803 O O . GLY A 1 100 ? -5.733 -10.200 16.436 1.00 78.38 100 GLY A O 1
ATOM 804 N N . THR A 1 101 ? -4.255 -8.790 15.475 1.00 80.00 101 THR A N 1
ATOM 805 C CA . THR A 1 101 ? -5.179 -8.155 14.539 1.00 80.00 101 THR A CA 1
ATOM 806 C C . THR A 1 101 ? -4.795 -8.496 13.110 1.00 80.00 101 THR A C 1
ATOM 808 O O . THR A 1 101 ? -3.638 -8.338 12.709 1.00 80.00 101 THR A O 1
ATOM 811 N N . ARG A 1 102 ? -5.765 -8.961 12.319 1.00 82.94 102 ARG A N 1
ATOM 812 C CA . ARG A 1 102 ? -5.554 -9.248 10.899 1.00 82.94 102 ARG A CA 1
ATOM 813 C C . ARG A 1 102 ? -6.212 -8.184 10.038 1.00 82.94 102 ARG A C 1
ATOM 815 O O . ARG A 1 102 ? -7.417 -7.989 10.134 1.00 82.94 102 ARG A O 1
ATOM 822 N N . TRP A 1 103 ? -5.417 -7.552 9.180 1.00 83.50 103 TRP A N 1
ATOM 823 C CA . TRP A 1 103 ? -5.882 -6.561 8.214 1.00 83.50 103 TRP A CA 1
ATOM 824 C C . TRP A 1 103 ? -6.376 -7.211 6.920 1.00 83.50 103 TRP A C 1
ATOM 826 O O . TRP A 1 103 ? -5.784 -8.172 6.420 1.00 83.50 103 TRP A O 1
ATOM 836 N N . TRP A 1 104 ? -7.443 -6.645 6.367 1.00 85.06 104 TRP A N 1
ATOM 837 C CA . TRP A 1 104 ? -8.123 -7.092 5.159 1.00 85.06 104 TRP A CA 1
ATOM 838 C C . TRP A 1 104 ? -8.378 -5.920 4.222 1.00 85.06 104 TRP A C 1
ATOM 840 O O . TRP A 1 104 ? -8.745 -4.835 4.668 1.00 85.06 104 TRP A O 1
ATOM 850 N N . PHE A 1 105 ? -8.241 -6.158 2.919 1.00 86.38 105 PHE A N 1
ATOM 851 C CA . PHE A 1 105 ? -8.704 -5.224 1.900 1.00 86.38 105 PHE A CA 1
ATOM 852 C C . PHE A 1 105 ? -10.222 -5.285 1.788 1.00 86.38 105 PHE A C 1
ATOM 854 O O . PHE A 1 105 ? -10.799 -6.363 1.640 1.00 86.38 105 PHE A O 1
ATOM 861 N N . VAL A 1 106 ? -10.862 -4.123 1.807 1.00 85.56 106 VAL A N 1
ATOM 862 C CA . VAL A 1 106 ? -12.281 -3.995 1.495 1.00 85.56 106 VAL A CA 1
ATOM 863 C C . VAL A 1 106 ? -12.399 -3.814 -0.013 1.00 85.56 106 VAL A C 1
ATOM 865 O O . VAL A 1 106 ? -11.915 -2.828 -0.575 1.00 85.56 106 VAL A O 1
ATOM 868 N N . CYS A 1 107 ? -13.015 -4.793 -0.676 1.00 78.88 107 CYS A N 1
ATOM 869 C CA . CYS A 1 107 ? -13.300 -4.703 -2.102 1.00 78.88 107 CYS A CA 1
ATOM 870 C C . CYS A 1 107 ? -14.263 -3.535 -2.348 1.00 78.88 107 CYS A C 1
ATOM 872 O O . CYS A 1 107 ? -15.298 -3.425 -1.688 1.00 78.88 107 CYS A O 1
ATOM 874 N N . ARG A 1 108 ? -13.918 -2.649 -3.285 1.00 66.75 108 ARG A N 1
ATOM 875 C CA . ARG A 1 108 ? -14.825 -1.584 -3.711 1.00 66.75 108 ARG A CA 1
ATOM 876 C C . ARG A 1 108 ? -15.860 -2.188 -4.650 1.00 66.75 108 ARG A C 1
ATOM 878 O O . ARG A 1 108 ? -15.493 -2.742 -5.680 1.00 66.75 108 ARG A O 1
ATOM 885 N N . VAL A 1 109 ? -17.137 -2.043 -4.312 1.00 63.84 109 VAL A N 1
ATOM 886 C CA . VAL A 1 109 ? -18.214 -2.280 -5.274 1.00 63.84 109 VAL A CA 1
ATOM 887 C C . VAL A 1 109 ? -18.198 -1.088 -6.229 1.00 63.84 109 VAL A C 1
ATOM 889 O O . VAL A 1 109 ? -18.463 0.039 -5.817 1.00 63.84 109 VAL A O 1
ATOM 892 N N . THR A 1 110 ? -17.780 -1.304 -7.473 1.00 53.84 110 THR A N 1
ATOM 893 C CA . THR A 1 110 ? -17.918 -0.306 -8.539 1.00 53.84 110 THR A CA 1
ATOM 894 C C . THR A 1 110 ? -19.399 -0.198 -8.891 1.00 53.84 110 THR A C 1
ATOM 896 O O . THR A 1 110 ? -19.953 -1.148 -9.440 1.00 53.84 110 THR A O 1
ATOM 899 N N . SER A 1 111 ? -20.034 0.912 -8.505 1.00 40.19 111 SER A N 1
ATOM 900 C CA . SER A 1 111 ? -21.374 1.319 -8.951 1.00 40.19 111 SER A CA 1
ATOM 901 C C . SER A 1 111 ? -21.329 1.930 -10.342 1.00 40.19 111 SER A C 1
ATOM 903 O O . SER A 1 111 ? -20.384 2.729 -10.552 1.00 40.19 111 SER A O 1
#

pLDDT: mean 73.3, std 16.27, range [26.55, 91.5]

Radius of gyration: 17.1 Å; chains: 1; bounding box: 37×42×41 Å